Protein AF-A0A4R2P922-F1 (afdb_monomer)

Foldseek 3Di:
DWADKDWDDPPPDPDDPAKTKIWIGDDNDIWIWIQGNVLDTGTDPPDCCVVPVVDPVVVVSVVVSVVVD

Nearest PDB structures (foldseek):
  3w0r-assembly1_A  TM=8.413E-01  e=1.569E+00  Escherichia coli
  8pxf-assembly1_A  TM=4.799E-01  e=1.668E+00  Helicobacter hepaticus ATCC 51449
  8pxe-assembly1_A  TM=4.263E-01  e=3.479E+00  Helicobacter hepaticus ATCC 51449
  3qib-assembly1_B  TM=4.413E-01  e=3.933E+00  Mus musculus

Sequence (69 aa):
MFKNFEKQEPIFGHLPHGYQRFSLEIGDNTYSGLLSNKGDIQWFHPQPQVHQPDVDLKAVESDIQELMS

Radius of gyration: 11.66 Å; Cα contacts (8 Å, |Δi|>4): 95; chains: 1; bounding box: 32×21×24 Å

pLDDT: mean 82.59, std 10.22, range [48.94, 92.31]

Solvent-accessible surface area (backbone atoms only — not comparable to full-atom values): 4262 Å² total; per-residue (Å²): 129,70,43,78,75,42,80,44,76,69,66,86,90,76,65,62,92,58,47,41,38,38,36,32,26,55,82,96,43,79,39,43,34,36,36,38,78,85,64,55,72,46,70,40,88,74,46,57,76,77,79,40,71,91,53,63,56,68,60,53,51,50,53,49,46,64,75,69,104

Organism: NCBI:txid442528

Mean predicted aligned error: 5.63 Å

Structure (mmCIF, N/CA/C/O backbone):
data_AF-A0A4R2P922-F1
#
_entry.id   AF-A0A4R2P922-F1
#
loop_
_atom_site.group_PDB
_atom_site.id
_atom_site.type_symbol
_atom_site.label_atom_id
_atom_site.label_alt_id
_atom_site.label_comp_id
_atom_site.label_asym_id
_atom_site.label_entity_id
_atom_site.label_seq_id
_atom_site.pdbx_PDB_ins_code
_atom_site.Cartn_x
_atom_site.Cartn_y
_atom_site.Cartn_z
_atom_site.occupancy
_atom_site.B_iso_or_equiv
_atom_site.auth_seq_id
_atom_site.auth_comp_id
_atom_site.auth_asym_id
_atom_site.auth_atom_id
_atom_site.pdbx_PDB_model_num
ATOM 1 N N . MET A 1 1 ? -4.993 -1.524 8.506 1.00 74.25 1 MET A N 1
ATOM 2 C CA . MET A 1 1 ? -3.717 -2.145 8.927 1.00 74.25 1 MET A CA 1
ATOM 3 C C . MET A 1 1 ? -3.509 -3.421 8.131 1.00 74.25 1 MET A C 1
ATOM 5 O O . MET A 1 1 ? -4.418 -4.247 8.110 1.00 74.25 1 MET A O 1
ATOM 9 N N . PHE A 1 2 ? -2.366 -3.551 7.457 1.00 85.12 2 PHE A N 1
ATOM 10 C CA . PHE A 1 2 ? -1.959 -4.776 6.762 1.00 85.12 2 PHE A CA 1
ATOM 11 C C . PHE A 1 2 ? -1.077 -5.652 7.656 1.00 85.12 2 PHE A C 1
ATOM 13 O O . PHE A 1 2 ? -0.630 -5.227 8.722 1.00 85.12 2 PHE A O 1
ATOM 20 N N . LYS A 1 3 ? -0.854 -6.891 7.229 1.00 89.06 3 LYS A N 1
ATOM 21 C CA . LYS A 1 3 ? -0.008 -7.883 7.899 1.00 89.06 3 LYS A CA 1
ATOM 22 C C . LYS A 1 3 ? 0.946 -8.522 6.893 1.00 89.06 3 LYS A C 1
ATOM 24 O O . LYS A 1 3 ? 0.782 -8.330 5.693 1.00 89.06 3 LYS A O 1
ATOM 29 N N . ASN A 1 4 ? 1.938 -9.256 7.401 1.00 90.06 4 ASN A N 1
ATOM 30 C CA . ASN A 1 4 ? 2.883 -10.042 6.597 1.00 90.06 4 ASN A CA 1
ATOM 31 C C . ASN A 1 4 ? 3.511 -9.237 5.447 1.00 90.06 4 ASN A C 1
ATOM 33 O O . ASN A 1 4 ? 3.504 -9.655 4.293 1.00 90.06 4 ASN A O 1
ATOM 37 N N . PHE A 1 5 ? 4.016 -8.042 5.773 1.00 89.94 5 PHE A N 1
ATOM 38 C CA . PHE A 1 5 ? 4.733 -7.218 4.810 1.00 89.94 5 PHE A CA 1
ATOM 39 C C . PHE A 1 5 ? 6.079 -7.851 4.475 1.00 89.94 5 PHE A C 1
ATOM 41 O O . PHE A 1 5 ? 6.928 -8.039 5.348 1.00 89.94 5 PHE A O 1
ATOM 48 N N . GLU A 1 6 ? 6.280 -8.127 3.196 1.00 88.75 6 GLU A N 1
ATOM 49 C CA . GLU A 1 6 ? 7.506 -8.686 2.658 1.00 88.75 6 GLU A CA 1
ATOM 50 C C . GLU A 1 6 ? 8.028 -7.787 1.541 1.00 88.75 6 GLU A C 1
ATOM 52 O O . GLU A 1 6 ? 7.380 -7.566 0.513 1.00 88.75 6 GLU A O 1
ATOM 57 N N . LYS A 1 7 ? 9.248 -7.285 1.733 1.00 86.12 7 LYS A N 1
ATOM 58 C CA . LYS A 1 7 ? 10.015 -6.621 0.683 1.00 86.12 7 LYS A CA 1
ATOM 59 C C . LYS A 1 7 ? 10.659 -7.692 -0.187 1.00 86.12 7 LYS A C 1
ATOM 61 O O . LYS A 1 7 ? 11.467 -8.481 0.292 1.00 86.12 7 LYS A O 1
ATOM 66 N N . GLN A 1 8 ? 10.325 -7.698 -1.470 1.00 79.81 8 GLN A N 1
ATOM 67 C CA . GLN A 1 8 ? 10.916 -8.618 -2.431 1.00 79.81 8 GLN A CA 1
ATOM 68 C C . GLN A 1 8 ? 12.148 -7.967 -3.052 1.00 79.81 8 GLN A C 1
ATOM 70 O O . GLN A 1 8 ? 12.080 -6.862 -3.601 1.00 79.81 8 GLN A O 1
ATOM 75 N N . GLU A 1 9 ? 13.287 -8.652 -2.948 1.00 69.06 9 GLU A N 1
ATOM 76 C CA . GLU A 1 9 ? 14.514 -8.199 -3.591 1.00 69.06 9 GLU A CA 1
ATOM 77 C C . GLU A 1 9 ? 14.295 -8.086 -5.106 1.00 69.06 9 GLU A C 1
ATOM 79 O O . GLU A 1 9 ? 13.605 -8.923 -5.705 1.00 69.06 9 GLU A O 1
ATOM 84 N N . PRO A 1 10 ? 14.843 -7.042 -5.749 1.00 65.00 10 PRO A N 1
ATOM 85 C CA . PRO A 1 10 ? 14.747 -6.914 -7.188 1.00 65.00 10 PRO A CA 1
ATOM 86 C C . PRO A 1 10 ? 15.390 -8.145 -7.825 1.00 65.00 10 PRO A C 1
ATOM 88 O O . PRO A 1 10 ? 16.581 -8.403 -7.659 1.00 65.00 10 PRO A O 1
ATOM 91 N N . ILE A 1 11 ? 14.589 -8.913 -8.565 1.00 59.47 11 ILE A N 1
ATOM 92 C CA . ILE A 1 11 ? 15.094 -10.024 -9.366 1.00 59.47 11 ILE A CA 1
ATOM 93 C C . ILE A 1 11 ? 15.979 -9.378 -10.436 1.00 59.47 11 ILE A C 1
ATOM 95 O O . ILE A 1 11 ? 15.474 -8.707 -11.342 1.00 59.47 11 ILE A O 1
ATOM 99 N N . PHE A 1 12 ? 17.297 -9.475 -10.252 1.00 48.94 12 PHE A N 1
ATOM 100 C CA . PHE A 1 12 ? 18.312 -8.857 -11.103 1.00 48.94 12 PHE A CA 1
ATOM 101 C C . PHE A 1 12 ? 17.959 -9.042 -12.589 1.00 48.94 12 PHE A C 1
ATOM 103 O O . PHE A 1 12 ? 17.891 -10.168 -13.076 1.00 48.94 12 PHE A O 1
ATOM 110 N N . GLY A 1 13 ? 17.732 -7.928 -13.300 1.00 53.75 13 GLY A N 1
ATOM 111 C CA . GLY A 1 13 ? 17.651 -7.891 -14.767 1.00 53.75 13 GLY A CA 1
ATOM 112 C C . GLY A 1 13 ? 16.410 -7.240 -15.392 1.00 53.75 13 GLY A C 1
ATOM 113 O O . GLY A 1 13 ? 16.503 -6.806 -16.538 1.00 53.75 13 GLY A O 1
ATOM 114 N N . HIS A 1 14 ? 15.272 -7.124 -14.689 1.00 56.78 14 HIS A N 1
ATOM 115 C CA . HIS A 1 14 ? 14.013 -6.687 -15.335 1.00 56.78 14 HIS A CA 1
ATOM 116 C C . HIS A 1 14 ? 13.214 -5.585 -14.630 1.00 56.78 14 HIS A C 1
ATOM 118 O O . HIS A 1 14 ? 12.320 -5.008 -15.249 1.00 56.78 14 HIS A O 1
ATOM 124 N N . LEU A 1 15 ? 13.517 -5.255 -13.372 1.00 61.81 15 LEU A N 1
ATOM 125 C CA . LEU A 1 15 ? 12.896 -4.102 -12.717 1.00 61.81 15 LEU A CA 1
ATOM 126 C C . LEU A 1 15 ? 13.649 -2.825 -13.116 1.00 61.81 15 LEU A C 1
ATOM 128 O O . LEU A 1 15 ? 14.883 -2.819 -13.062 1.00 61.81 15 LEU A O 1
ATOM 132 N N . PRO A 1 16 ? 12.950 -1.745 -13.516 1.00 61.78 16 PRO A N 1
ATOM 133 C CA . PRO A 1 16 ? 13.613 -0.479 -13.781 1.00 61.78 16 PRO A CA 1
ATOM 134 C C . PRO A 1 16 ? 14.375 -0.047 -12.522 1.00 61.78 16 PRO A C 1
ATOM 136 O O . PRO A 1 16 ? 13.900 -0.246 -11.401 1.00 61.78 16 PRO A O 1
ATOM 139 N N . HIS A 1 17 ? 15.569 0.517 -12.702 1.00 62.59 17 HIS A N 1
ATOM 140 C CA . HIS A 1 17 ? 16.416 0.952 -11.592 1.00 62.59 17 HIS A CA 1
ATOM 141 C C . HIS A 1 17 ? 15.606 1.838 -10.631 1.00 62.59 17 HIS A C 1
ATOM 143 O O . HIS A 1 17 ? 15.084 2.875 -11.037 1.00 62.59 17 HIS A O 1
ATOM 149 N N . GLY A 1 18 ? 15.495 1.419 -9.368 1.00 67.38 18 GLY A N 1
ATOM 150 C CA . GLY A 1 18 ? 14.777 2.162 -8.329 1.00 67.38 18 GLY A CA 1
ATOM 151 C C . GLY A 1 18 ? 13.333 1.727 -8.069 1.00 67.38 18 GLY A C 1
ATOM 152 O O . GLY A 1 18 ? 12.692 2.345 -7.228 1.00 67.38 18 GLY A O 1
ATOM 153 N N . TYR A 1 19 ? 12.822 0.684 -8.731 1.00 80.00 19 TYR A N 1
ATOM 154 C CA . TYR A 1 19 ? 11.566 0.052 -8.318 1.00 80.00 19 TYR A CA 1
ATOM 155 C C . TYR A 1 19 ? 11.832 -1.074 -7.323 1.00 80.00 19 TYR A C 1
ATOM 157 O O . TYR A 1 19 ? 12.668 -1.948 -7.562 1.00 80.00 19 TYR A O 1
ATOM 165 N N . GLN A 1 20 ? 11.091 -1.073 -6.222 1.00 85.00 20 GLN A N 1
ATOM 166 C CA . GLN A 1 20 ? 11.124 -2.123 -5.216 1.00 85.00 20 GLN A CA 1
ATOM 167 C C . GLN A 1 20 ? 9.779 -2.838 -5.199 1.00 85.00 20 GLN A C 1
ATOM 169 O O . GLN A 1 20 ? 8.729 -2.204 -5.236 1.00 85.00 20 GLN A O 1
ATOM 174 N N . ARG A 1 21 ? 9.798 -4.166 -5.157 1.00 88.88 21 ARG A N 1
ATOM 175 C CA . ARG A 1 21 ? 8.574 -4.960 -5.096 1.00 88.88 21 ARG A CA 1
ATOM 176 C C . ARG A 1 21 ? 8.233 -5.272 -3.646 1.00 88.88 21 ARG A C 1
ATOM 178 O O . ARG A 1 21 ? 9.125 -5.517 -2.838 1.00 88.88 21 ARG A O 1
ATOM 185 N N . PHE A 1 22 ? 6.947 -5.285 -3.331 1.00 90.19 22 PHE A N 1
ATOM 186 C CA . PHE A 1 22 ? 6.452 -5.664 -2.015 1.00 90.19 22 PHE A CA 1
ATOM 187 C C . PHE A 1 22 ? 5.216 -6.558 -2.128 1.00 90.19 22 PHE A C 1
ATOM 189 O O . PHE A 1 22 ? 4.496 -6.540 -3.135 1.00 90.19 22 PHE A O 1
ATOM 196 N N . SER A 1 23 ? 4.969 -7.325 -1.075 1.00 92.31 23 SER A N 1
ATOM 197 C CA . SER A 1 23 ? 3.735 -8.067 -0.837 1.00 92.31 23 SER A CA 1
ATOM 198 C C . SER A 1 23 ? 3.276 -7.863 0.600 1.00 92.31 23 SER A C 1
ATOM 200 O O . SER A 1 23 ? 4.089 -7.647 1.491 1.00 92.31 23 SER A O 1
ATOM 202 N N . LEU A 1 24 ? 1.966 -7.870 0.811 1.00 92.31 24 LEU A N 1
ATOM 203 C CA . LEU A 1 24 ? 1.337 -7.671 2.114 1.00 92.31 24 LEU A CA 1
ATOM 204 C C . LEU A 1 24 ? -0.077 -8.237 2.101 1.00 92.31 24 LEU A C 1
ATOM 206 O 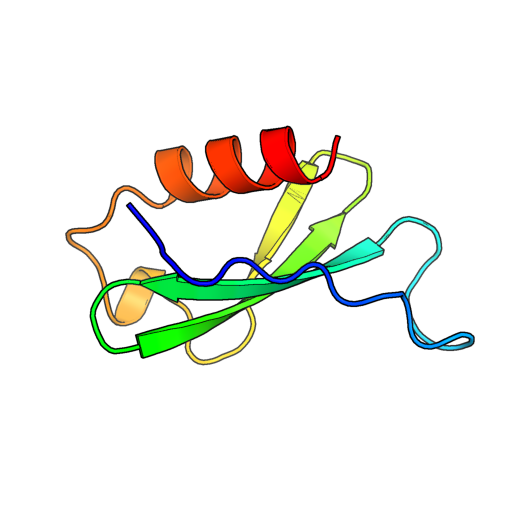O . LEU A 1 24 ? -0.663 -8.461 1.044 1.00 92.31 24 LEU A O 1
ATOM 210 N N . GLU A 1 25 ? -0.657 -8.411 3.276 1.00 92.12 25 GLU A N 1
ATOM 211 C CA . GLU A 1 25 ? -2.014 -8.918 3.439 1.00 92.12 25 GLU A CA 1
ATOM 212 C C . GLU A 1 25 ? -2.931 -7.845 4.022 1.00 92.12 25 GLU A C 1
ATOM 214 O O . GLU A 1 25 ? -2.651 -7.278 5.078 1.00 92.12 25 GLU A O 1
ATOM 219 N N . ILE A 1 26 ? -4.045 -7.570 3.342 1.00 88.50 26 ILE A N 1
ATOM 220 C CA . ILE A 1 26 ? -5.091 -6.647 3.797 1.00 88.50 26 ILE A CA 1
ATOM 221 C C . ILE A 1 26 ? -6.373 -7.458 3.992 1.00 88.50 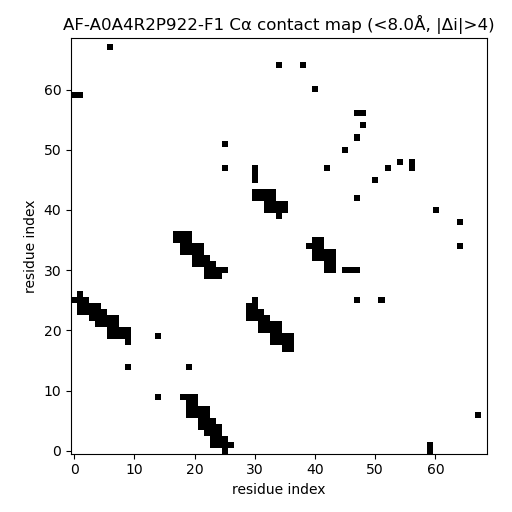26 ILE A C 1
ATOM 223 O O . ILE A 1 26 ? -6.996 -7.910 3.026 1.00 88.50 26 ILE A O 1
ATOM 227 N N . GLY A 1 27 ? -6.779 -7.620 5.253 1.00 85.25 27 GLY A N 1
ATOM 228 C CA . GLY A 1 27 ? -7.860 -8.536 5.619 1.00 85.25 27 GLY A CA 1
ATOM 229 C C . GLY A 1 27 ? -7.435 -9.981 5.364 1.00 85.25 27 GLY A C 1
ATOM 230 O O . GLY A 1 27 ? -6.371 -10.387 5.821 1.00 85.25 27 GLY A O 1
ATOM 231 N N . ASP A 1 28 ? -8.244 -10.717 4.607 1.00 85.19 28 ASP A N 1
ATOM 232 C CA . ASP A 1 28 ? -7.981 -12.102 4.188 1.00 85.19 28 ASP A CA 1
ATOM 233 C C . ASP A 1 28 ? -7.373 -12.205 2.774 1.00 85.19 28 ASP A C 1
ATOM 235 O O . ASP A 1 28 ? -7.280 -13.292 2.209 1.00 85.19 28 ASP A O 1
ATOM 239 N N . ASN A 1 29 ? -6.991 -11.072 2.171 1.00 88.62 29 ASN A N 1
ATOM 240 C CA . ASN A 1 29 ? -6.480 -11.016 0.803 1.00 88.62 29 ASN A CA 1
ATOM 241 C C . ASN A 1 29 ? -5.012 -10.577 0.772 1.00 88.62 29 ASN A C 1
ATOM 243 O O . ASN A 1 29 ? -4.633 -9.580 1.392 1.00 88.62 29 ASN A O 1
ATOM 247 N N . THR A 1 30 ? -4.201 -11.281 -0.016 1.00 90.31 30 THR A N 1
ATOM 248 C CA . THR A 1 30 ? -2.809 -10.910 -0.285 1.00 90.31 30 THR A CA 1
ATOM 249 C C . THR A 1 30 ? -2.732 -9.988 -1.496 1.00 90.31 30 THR A C 1
ATOM 251 O O . THR A 1 30 ? -3.247 -10.295 -2.572 1.00 90.31 30 THR A O 1
ATOM 254 N N . TYR A 1 31 ? -2.042 -8.867 -1.328 1.00 91.75 31 TYR A N 1
ATOM 255 C CA . TYR A 1 31 ? -1.789 -7.875 -2.358 1.00 91.75 31 TYR A CA 1
ATOM 256 C C . TYR A 1 31 ? -0.295 -7.735 -2.598 1.00 91.75 31 TYR A C 1
ATOM 258 O O . TYR A 1 31 ? 0.549 -8.035 -1.752 1.00 91.75 31 TYR A O 1
ATOM 266 N N . SER A 1 32 ? 0.054 -7.287 -3.792 1.00 91.38 32 SER A N 1
ATOM 267 C CA . SER A 1 32 ? 1.440 -7.039 -4.162 1.00 91.38 32 SER A CA 1
ATOM 268 C C . SER A 1 32 ? 1.514 -5.810 -5.043 1.00 91.38 32 SER A C 1
ATOM 270 O O . SER A 1 32 ? 0.570 -5.501 -5.774 1.00 91.38 32 SER A O 1
ATOM 272 N N . GLY A 1 33 ? 2.649 -5.129 -5.007 1.00 90.69 33 GLY A N 1
ATOM 273 C CA . GLY A 1 33 ? 2.852 -3.922 -5.789 1.00 90.69 33 GLY A CA 1
ATOM 274 C C . GLY A 1 33 ? 4.317 -3.592 -5.999 1.00 90.69 33 GLY A C 1
ATOM 275 O O . GLY A 1 33 ? 5.221 -4.306 -5.552 1.00 90.69 33 GLY A O 1
ATOM 276 N N . LEU A 1 34 ? 4.529 -2.501 -6.721 1.00 89.69 34 LEU A N 1
ATOM 277 C CA . LEU A 1 34 ? 5.822 -1.866 -6.905 1.00 89.69 34 LEU A CA 1
ATOM 278 C C . LEU A 1 34 ? 5.797 -0.492 -6.254 1.00 89.69 34 LEU A C 1
ATOM 280 O O . LEU A 1 34 ? 4.862 0.272 -6.466 1.00 89.69 34 LEU A O 1
ATOM 284 N N . LEU A 1 35 ? 6.847 -0.172 -5.515 1.00 87.88 35 LEU A N 1
ATOM 28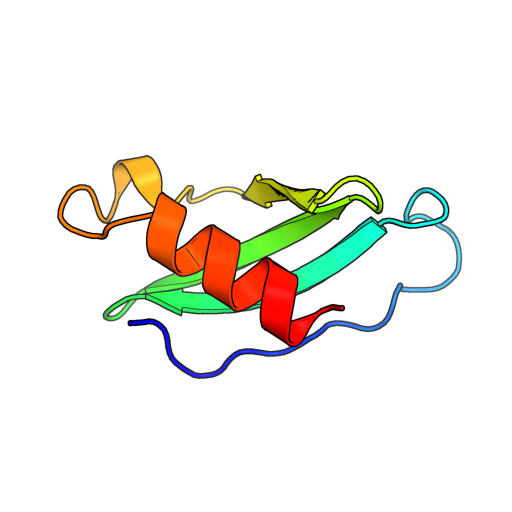5 C CA . LEU A 1 35 ? 7.159 1.172 -5.066 1.00 87.88 35 LEU A CA 1
ATOM 286 C C . LEU A 1 35 ? 8.229 1.747 -5.993 1.00 87.88 35 LEU A C 1
ATOM 288 O O . LEU A 1 35 ? 9.289 1.145 -6.176 1.00 87.88 35 LEU A O 1
ATOM 292 N N . SER A 1 36 ? 7.953 2.897 -6.592 1.00 83.75 36 SER A N 1
ATOM 293 C CA . SER A 1 36 ? 8.949 3.661 -7.339 1.00 83.75 36 SER A CA 1
ATOM 294 C C . SER A 1 36 ? 9.839 4.471 -6.390 1.00 83.75 36 SER A C 1
ATOM 296 O O . SER A 1 36 ? 9.429 4.827 -5.287 1.00 83.75 36 SER A O 1
ATOM 298 N N . ASN A 1 37 ? 11.033 4.863 -6.838 1.00 79.12 37 ASN A N 1
ATOM 299 C CA . ASN A 1 37 ? 11.935 5.698 -6.033 1.00 79.12 37 ASN A CA 1
ATOM 300 C C . ASN A 1 37 ? 11.379 7.094 -5.680 1.00 79.12 37 ASN A C 1
ATOM 302 O O . ASN A 1 37 ? 11.980 7.799 -4.875 1.00 79.12 37 ASN A O 1
ATOM 306 N N . LYS A 1 38 ? 10.274 7.512 -6.310 1.00 78.88 38 LYS A N 1
ATOM 307 C CA . LYS A 1 38 ? 9.580 8.776 -6.033 1.00 78.88 38 LYS A CA 1
ATOM 308 C C . LYS A 1 38 ? 8.517 8.638 -4.945 1.00 78.88 38 LYS A C 1
ATOM 310 O O . LYS A 1 38 ? 7.917 9.638 -4.570 1.00 78.88 38 LYS A O 1
ATOM 315 N N . GLY A 1 39 ? 8.283 7.419 -4.461 1.00 81.25 39 GLY A N 1
ATOM 316 C CA . GLY A 1 39 ? 7.212 7.101 -3.527 1.00 81.25 39 GLY A CA 1
ATOM 317 C C . GLY A 1 39 ? 5.924 6.629 -4.207 1.00 81.25 39 GLY A C 1
ATOM 318 O O . GLY A 1 39 ? 5.032 6.150 -3.520 1.00 81.25 39 GLY A O 1
ATOM 319 N N . ASP A 1 40 ? 5.789 6.699 -5.535 1.00 86.06 40 ASP A N 1
ATOM 320 C CA . ASP A 1 40 ? 4.563 6.227 -6.193 1.00 86.06 40 ASP A CA 1
ATOM 321 C C . ASP A 1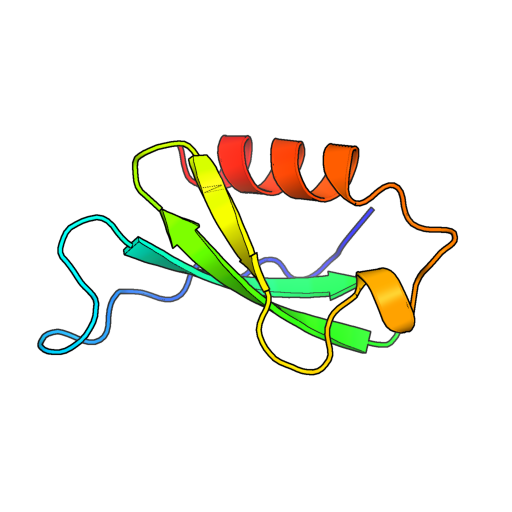 40 ? 4.414 4.705 -6.064 1.00 86.06 40 ASP A C 1
ATOM 323 O O . ASP A 1 40 ? 5.329 3.959 -6.434 1.00 86.06 40 ASP A O 1
ATOM 327 N N . ILE A 1 41 ? 3.255 4.257 -5.571 1.00 88.56 41 ILE A N 1
ATOM 328 C CA . ILE A 1 41 ? 2.895 2.843 -5.455 1.00 88.56 41 ILE A CA 1
ATOM 329 C C . ILE A 1 41 ? 2.025 2.433 -6.639 1.00 88.56 41 ILE A C 1
ATOM 331 O O . ILE A 1 41 ? 1.024 3.064 -6.969 1.00 88.56 41 ILE A O 1
ATOM 335 N N . GLN A 1 42 ? 2.401 1.324 -7.265 1.00 88.69 42 GLN A N 1
ATOM 336 C CA . GLN A 1 42 ? 1.644 0.682 -8.322 1.00 88.69 42 GLN A CA 1
ATOM 337 C C . GL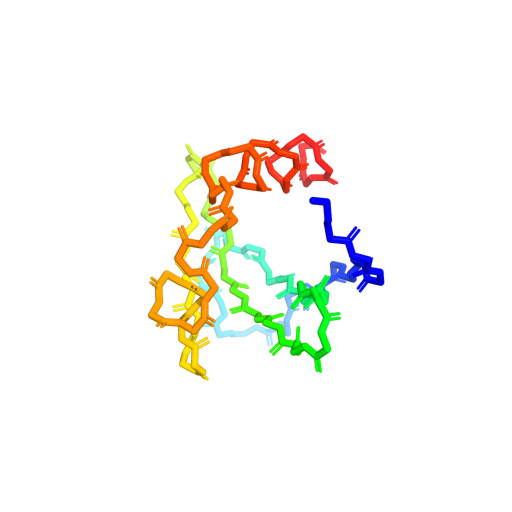N A 1 42 ? 1.229 -0.718 -7.878 1.00 88.69 42 GLN A C 1
ATOM 339 O O . GLN A 1 42 ? 2.044 -1.638 -7.798 1.00 88.69 42 GLN A O 1
ATOM 344 N N . TRP A 1 43 ? -0.062 -0.882 -7.612 1.00 90.75 43 TRP A N 1
ATOM 345 C CA . TRP A 1 43 ? -0.652 -2.159 -7.228 1.00 90.75 43 TRP A CA 1
ATOM 346 C C . TRP A 1 43 ? -0.802 -3.100 -8.428 1.00 90.75 43 TRP A C 1
ATOM 348 O O . TRP A 1 43 ? -1.233 -2.692 -9.511 1.00 90.75 43 TRP A O 1
ATOM 358 N N . PHE A 1 44 ? -0.488 -4.380 -8.228 1.00 88.81 44 PHE A N 1
ATOM 359 C CA . PHE A 1 44 ? -0.813 -5.436 -9.184 1.00 88.81 44 PHE A CA 1
ATOM 360 C C . PHE A 1 44 ? -2.282 -5.861 -9.063 1.00 88.81 44 PHE A C 1
ATOM 362 O O . PHE A 1 44 ? -2.956 -5.547 -8.086 1.00 88.81 44 PHE A O 1
ATOM 369 N N . HIS A 1 45 ? -2.793 -6.574 -10.070 1.00 83.88 45 HIS A N 1
ATOM 370 C CA . HIS A 1 45 ? -4.120 -7.185 -9.987 1.00 83.88 45 HIS A CA 1
ATOM 371 C C . HIS A 1 45 ? -4.070 -8.451 -9.114 1.00 83.88 45 HIS A C 1
ATOM 373 O O . HIS A 1 45 ? -3.172 -9.270 -9.324 1.00 83.88 45 HIS A O 1
ATOM 379 N N . PRO A 1 46 ? -5.036 -8.658 -8.197 1.00 87.38 46 PRO A N 1
ATOM 380 C CA . PRO A 1 46 ? -6.192 -7.801 -7.895 1.00 87.38 46 PRO A CA 1
ATOM 381 C C . PRO A 1 46 ? -5.814 -6.525 -7.125 1.00 87.38 46 PRO A C 1
ATOM 383 O O . PRO A 1 46 ? -5.000 -6.572 -6.214 1.00 87.38 46 PRO A O 1
ATOM 386 N N . GLN A 1 47 ? -6.433 -5.386 -7.463 1.00 86.44 47 GLN A N 1
ATOM 387 C CA . GLN A 1 47 ? -6.135 -4.113 -6.797 1.00 86.44 47 GLN A CA 1
ATOM 388 C C . GLN A 1 47 ? -6.945 -3.967 -5.501 1.00 86.44 47 GLN A C 1
ATOM 390 O O . GLN A 1 47 ? -8.170 -4.148 -5.526 1.00 86.44 47 GLN A O 1
ATOM 395 N N . PRO A 1 48 ? -6.315 -3.577 -4.381 1.00 84.62 48 PRO A N 1
ATOM 396 C CA . PRO A 1 48 ? -7.000 -3.486 -3.096 1.00 84.62 48 PRO A CA 1
ATOM 397 C C . PRO A 1 48 ? -8.088 -2.405 -3.086 1.00 84.62 48 PRO A C 1
ATOM 399 O O . PRO 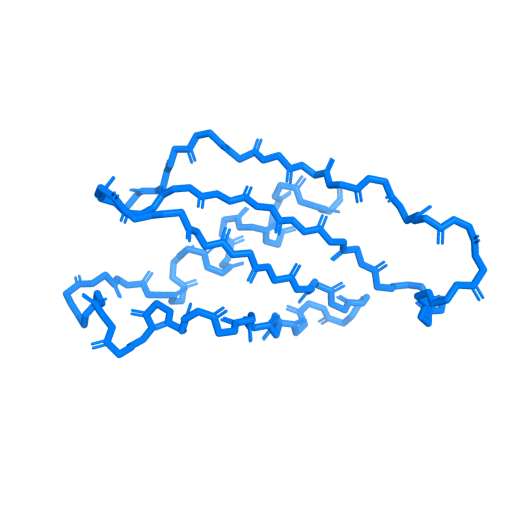A 1 48 ? -9.089 -2.581 -2.408 1.00 84.62 48 PRO A O 1
ATOM 402 N N . GLN A 1 49 ? -7.992 -1.368 -3.927 1.00 83.50 49 GLN A N 1
ATOM 403 C CA . GLN A 1 49 ? -9.023 -0.320 -4.047 1.00 83.50 49 GLN A CA 1
ATOM 404 C C . GLN A 1 49 ? -10.399 -0.845 -4.474 1.00 83.50 49 GLN A C 1
ATOM 406 O O . GLN A 1 49 ? -11.416 -0.221 -4.194 1.00 83.50 49 GLN A O 1
ATOM 411 N N . VAL A 1 50 ? -10.427 -1.979 -5.179 1.00 81.00 50 VAL A N 1
ATOM 412 C CA . VAL A 1 50 ? -11.663 -2.585 -5.688 1.00 81.00 50 VAL A CA 1
ATOM 413 C C . VAL A 1 50 ? -12.239 -3.580 -4.683 1.00 81.00 50 VAL A C 1
ATOM 415 O O . VAL A 1 50 ? -13.452 -3.698 -4.554 1.00 81.00 50 VAL A O 1
ATOM 418 N N . HIS A 1 51 ? -11.371 -4.304 -3.976 1.00 80.75 51 HIS A N 1
ATOM 419 C CA . HIS A 1 51 ? -11.762 -5.405 -3.094 1.00 80.75 51 HIS A CA 1
ATOM 420 C C . HIS A 1 51 ? -11.862 -5.011 -1.616 1.00 80.75 51 HIS A C 1
ATOM 422 O O . HIS A 1 51 ? -12.500 -5.722 -0.849 1.00 80.75 51 HIS A O 1
ATOM 428 N N . GLN A 1 52 ? -11.231 -3.906 -1.222 1.00 80.69 52 GLN A N 1
ATOM 429 C CA . GLN A 1 52 ? -11.157 -3.411 0.151 1.00 80.69 52 GLN A CA 1
ATOM 430 C C . GLN A 1 52 ? -11.464 -1.898 0.192 1.00 80.69 52 GLN A C 1
ATOM 432 O O . GLN A 1 52 ? -10.596 -1.109 0.566 1.00 80.69 52 GLN A O 1
ATOM 437 N N . PRO A 1 53 ? -12.674 -1.457 -0.210 1.00 77.44 53 PRO A N 1
ATOM 438 C CA . PRO A 1 53 ? -13.027 -0.034 -0.251 1.00 77.44 53 PRO A CA 1
ATOM 439 C C . PRO A 1 53 ? -13.052 0.632 1.135 1.00 77.44 53 PRO A C 1
ATOM 441 O O . PRO A 1 53 ? -12.847 1.838 1.234 1.00 77.44 53 PRO A O 1
ATOM 444 N N . ASP A 1 54 ? -13.273 -0.143 2.201 1.00 82.81 54 ASP A N 1
ATOM 445 C CA . ASP A 1 54 ? -13.240 0.325 3.593 1.00 82.81 54 ASP A CA 1
ATOM 446 C C . ASP A 1 54 ? -11.816 0.542 4.133 1.00 82.81 54 ASP A C 1
ATOM 448 O O . ASP A 1 54 ? -11.633 1.065 5.234 1.00 82.81 54 ASP A O 1
ATOM 452 N N . VAL A 1 55 ? -10.788 0.126 3.388 1.00 84.75 55 VAL A N 1
ATOM 453 C CA . VAL A 1 55 ? -9.396 0.293 3.799 1.00 84.75 55 VAL A CA 1
ATOM 454 C C . VAL A 1 55 ? -8.882 1.634 3.309 1.00 84.75 55 VAL A C 1
ATOM 456 O O . VAL A 1 55 ? -8.909 1.933 2.117 1.00 84.75 55 VAL A O 1
ATOM 459 N N . ASP A 1 56 ? -8.344 2.420 4.241 1.00 87.94 56 ASP A N 1
ATOM 460 C CA . ASP A 1 56 ? -7.617 3.636 3.903 1.00 87.94 56 ASP A CA 1
ATOM 461 C C . ASP A 1 56 ? -6.305 3.275 3.199 1.00 87.94 56 ASP A C 1
ATOM 463 O O . ASP A 1 56 ? -5.269 3.030 3.824 1.00 87.94 56 ASP A O 1
ATOM 467 N N . LEU A 1 57 ? -6.371 3.203 1.870 1.00 86.88 57 LEU A N 1
ATOM 468 C CA . LEU A 1 57 ? -5.218 2.885 1.043 1.00 86.88 57 LEU A CA 1
ATOM 469 C C . LEU A 1 57 ? -4.118 3.921 1.161 1.00 86.88 57 LEU A C 1
ATOM 471 O O . LEU A 1 57 ? -2.962 3.532 1.116 1.00 86.88 57 LEU A O 1
ATOM 475 N N . LYS A 1 58 ? -4.442 5.195 1.395 1.00 87.94 58 LYS A N 1
ATOM 476 C CA . LYS A 1 58 ? -3.409 6.219 1.564 1.00 87.94 58 LYS A CA 1
ATOM 477 C C . LYS A 1 58 ? -2.598 5.980 2.828 1.00 87.94 58 LYS A C 1
ATOM 479 O O . LYS A 1 58 ? -1.380 6.145 2.800 1.00 87.94 58 LYS A O 1
ATOM 484 N N . ALA A 1 59 ? -3.254 5.579 3.918 1.00 90.25 59 ALA A N 1
ATOM 485 C CA . ALA A 1 59 ? -2.558 5.187 5.140 1.00 90.25 59 ALA A CA 1
ATOM 486 C C . ALA A 1 59 ? -1.650 3.973 4.883 1.00 90.25 59 ALA A C 1
ATOM 488 O O . ALA A 1 59 ? -0.469 4.015 5.210 1.00 90.25 59 ALA A O 1
A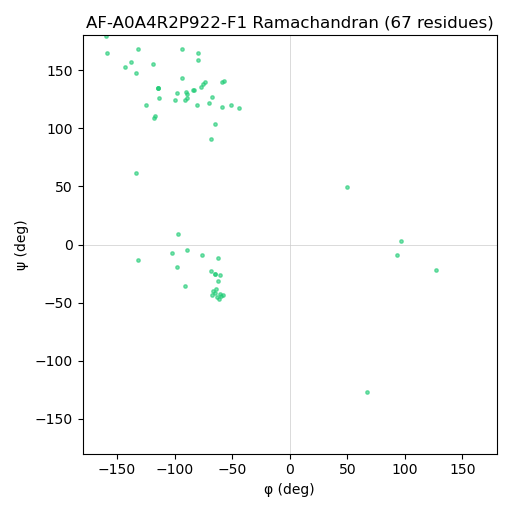TOM 489 N N . VAL A 1 60 ? -2.169 2.945 4.201 1.00 89.44 60 VAL A N 1
ATOM 490 C CA . VAL A 1 60 ? -1.394 1.750 3.823 1.00 89.44 60 VAL A CA 1
ATOM 491 C C . VAL A 1 60 ? -0.195 2.105 2.938 1.00 89.44 60 VAL A C 1
ATOM 493 O O . VAL A 1 60 ? 0.905 1.616 3.160 1.00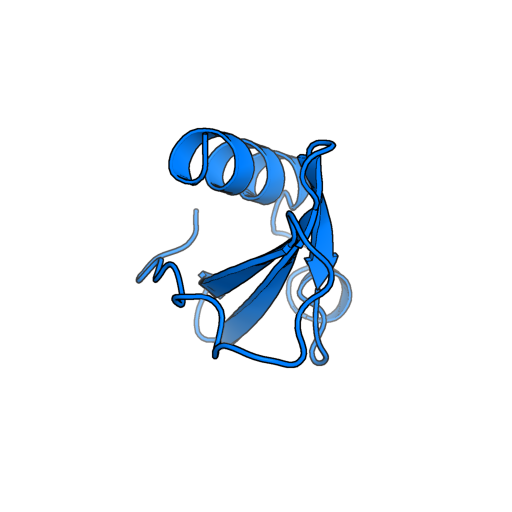 89.44 60 VAL A O 1
ATOM 496 N N . GLU A 1 61 ? -0.389 2.964 1.945 1.00 89.69 61 GLU A N 1
ATOM 497 C CA . GLU A 1 61 ? 0.656 3.430 1.036 1.00 89.69 61 GLU A CA 1
ATOM 498 C C . GLU A 1 61 ? 1.737 4.228 1.768 1.00 89.69 61 GLU A C 1
ATOM 500 O O . GLU A 1 61 ? 2.921 4.047 1.490 1.00 89.69 61 GLU A O 1
ATOM 505 N N . SER A 1 62 ? 1.345 5.049 2.743 1.00 90.75 62 SER A N 1
ATOM 506 C CA . SER A 1 62 ? 2.280 5.820 3.572 1.00 90.75 62 SER A CA 1
ATOM 507 C C . SER A 1 62 ? 3.114 4.904 4.473 1.00 90.75 62 SER A C 1
ATOM 509 O O 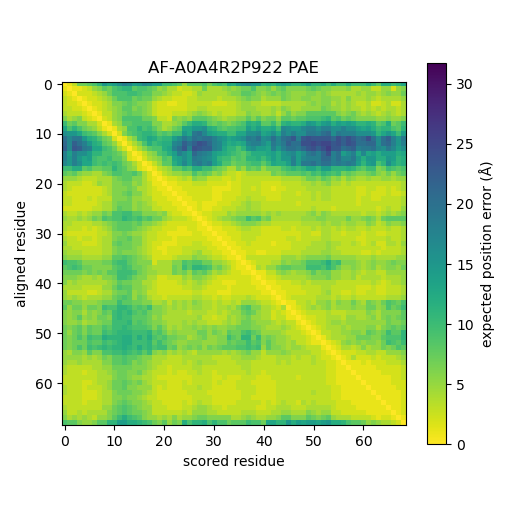. SER A 1 62 ? 4.332 5.052 4.538 1.00 90.75 62 SER A O 1
ATOM 511 N N . ASP A 1 63 ? 2.484 3.905 5.097 1.00 91.31 63 ASP A N 1
ATOM 512 C CA . ASP A 1 63 ? 3.175 2.880 5.886 1.00 91.31 63 ASP A CA 1
ATOM 513 C C . ASP A 1 63 ? 4.175 2.085 5.018 1.00 91.31 63 ASP A C 1
ATOM 515 O O . ASP A 1 63 ? 5.299 1.820 5.438 1.00 91.31 63 ASP A O 1
ATOM 519 N N . ILE A 1 64 ? 3.799 1.710 3.786 1.00 89.25 64 ILE A N 1
ATOM 520 C CA . ILE A 1 64 ? 4.695 1.009 2.848 1.00 89.25 64 ILE A CA 1
ATOM 521 C C . ILE A 1 64 ? 5.888 1.892 2.479 1.00 89.25 64 ILE A C 1
ATOM 523 O O . ILE A 1 64 ? 7.018 1.409 2.479 1.00 89.25 64 ILE A O 1
ATOM 527 N N . GLN A 1 65 ? 5.661 3.172 2.171 1.00 88.12 65 GLN A N 1
ATOM 528 C CA . GLN A 1 65 ? 6.741 4.119 1.884 1.00 88.12 65 GLN A CA 1
ATOM 529 C C . GLN A 1 65 ? 7.717 4.231 3.059 1.00 88.12 65 GLN A C 1
ATOM 531 O O . GLN A 1 65 ? 8.926 4.197 2.843 1.00 88.12 65 GLN A O 1
ATOM 536 N N . GLU A 1 66 ? 7.209 4.315 4.290 1.00 88.88 66 GLU A N 1
ATOM 537 C CA . GLU A 1 66 ? 8.037 4.385 5.497 1.00 88.88 66 GLU A CA 1
ATOM 538 C C . GLU A 1 66 ? 8.849 3.096 5.711 1.00 88.88 66 GLU A C 1
ATOM 540 O O . GLU A 1 66 ? 10.045 3.157 5.989 1.00 88.88 66 GLU A O 1
ATOM 545 N N . LEU A 1 67 ? 8.240 1.924 5.496 1.00 87.25 67 LEU A N 1
ATOM 546 C CA . LEU A 1 67 ? 8.908 0.619 5.608 1.00 87.25 67 LEU A CA 1
ATOM 547 C C . LEU A 1 67 ? 9.965 0.368 4.522 1.00 87.25 67 LEU A C 1
ATOM 549 O O . LEU A 1 67 ? 10.837 -0.489 4.693 1.00 87.25 67 LEU A O 1
ATOM 553 N N . MET A 1 68 ? 9.865 1.054 3.383 1.00 80.56 68 MET A N 1
ATOM 554 C CA . MET A 1 68 ? 10.771 0.887 2.244 1.00 80.56 68 MET A CA 1
ATOM 555 C C . MET A 1 68 ? 11.833 1.991 2.118 1.00 80.56 68 MET A C 1
ATOM 557 O O . MET A 1 68 ? 12.724 1.832 1.271 1.00 80.56 68 MET A O 1
ATOM 561 N N . SER A 1 69 ? 11.741 3.049 2.940 1.00 71.81 69 SER A N 1
ATOM 562 C CA . SER A 1 69 ? 12.694 4.170 3.015 1.00 71.81 69 SER A CA 1
ATOM 563 C C . SER A 1 69 ? 14.085 3.776 3.522 1.00 71.81 69 SER A C 1
ATOM 565 O O . SER A 1 69 ? 14.283 2.651 4.034 1.00 71.81 69 SER A O 1
#

Secondary structure (DSSP, 8-state):
--EEEEEEPP-TTTSPTT-EEEEEEETTEEEEEEE-TTS-EEEPSSPHHHH-TTS-HHHHHHHHHHHH-